Protein AF-A0A2X0RUA0-F1 (afdb_monomer_lite)

Foldseek 3Di:
DDPWFDQQWWAAPVCRPNADIDGCPVLVVVQVVCVVVVNHDPVSFDAGPPPRGGIDGCGPDPSNDDDVVVVVVVVVVCVVDVVHDDDDDDDPDDPVCVVVVVVVD

Sequence (105 aa):
MKLKAIGFEGVCSNHPAEHSVHYLASKLHEIYEKDQAGTLTEADIPKCDECGAPLALNMAGEDFQINQKQVQAFQDFIQKYEDKKLVVLELGIGPRNQMIKAPSM

Secondary structure (DSSP, 8-state):
---S--TTEEEESS-TTTSPPEE-HHHHHHHHHHHHTT---GGGS-B-TTT-PBEEE--SSTT----HHHHHHHHHHHHHHTTS-------S--TT-HHHHSTT-

Structure (mmCIF, N/CA/C/O backbone):
data_AF-A0A2X0RUA0-F1
#
_entry.id   AF-A0A2X0RUA0-F1
#
loop_
_atom_site.group_PDB
_atom_site.id
_atom_site.type_symbol
_atom_site.label_atom_id
_atom_site.label_alt_id
_atom_site.label_comp_id
_atom_site.label_asym_id
_atom_site.label_entity_id
_atom_site.label_seq_id
_atom_site.pdbx_PDB_ins_code
_atom_site.Cartn_x
_atom_site.Cartn_y
_atom_site.Cartn_z
_atom_site.occupancy
_atom_site.B_iso_or_equiv
_atom_site.auth_seq_id
_atom_site.auth_comp_id
_atom_site.auth_asym_id
_atom_site.auth_atom_id
_atom_site.pdbx_PDB_mode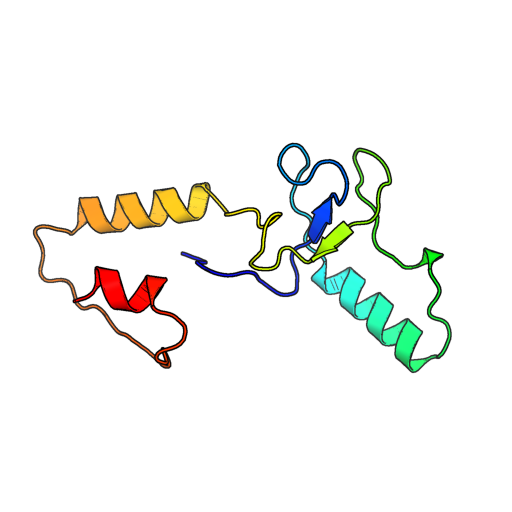l_num
ATOM 1 N N . MET A 1 1 ? -7.677 -3.051 10.411 1.00 53.25 1 MET A N 1
ATOM 2 C CA . MET A 1 1 ? -7.534 -1.788 9.658 1.00 53.25 1 MET A CA 1
ATOM 3 C C . MET A 1 1 ? -6.065 -1.554 9.356 1.00 53.25 1 MET A C 1
ATOM 5 O O . MET A 1 1 ? -5.267 -1.585 10.287 1.00 53.25 1 MET A O 1
ATOM 9 N N . LYS A 1 2 ? -5.690 -1.359 8.088 1.00 61.31 2 LYS A N 1
ATOM 10 C CA . LYS A 1 2 ? -4.330 -0.951 7.716 1.00 61.31 2 LYS A CA 1
ATOM 11 C C . LYS A 1 2 ? -4.250 0.577 7.734 1.00 61.31 2 LYS A C 1
ATOM 13 O O . LYS A 1 2 ? -4.826 1.232 6.877 1.00 61.31 2 LYS A O 1
ATOM 18 N N . LEU A 1 3 ? -3.571 1.130 8.737 1.00 56.19 3 LEU A N 1
ATOM 19 C CA . LEU A 1 3 ? -3.400 2.582 8.916 1.00 56.19 3 LEU A CA 1
ATOM 20 C C . LEU A 1 3 ? -2.128 3.133 8.257 1.00 56.19 3 LEU A C 1
ATOM 22 O O . LEU A 1 3 ? -1.887 4.336 8.282 1.00 56.19 3 LEU A O 1
ATOM 26 N N . LYS A 1 4 ? -1.300 2.246 7.698 1.00 57.00 4 LYS A N 1
ATOM 27 C CA . LYS A 1 4 ? -0.096 2.574 6.940 1.00 57.00 4 LYS A CA 1
ATOM 28 C C . LYS A 1 4 ? 0.068 1.617 5.766 1.00 57.00 4 LYS A C 1
ATOM 30 O O . LYS A 1 4 ? -0.403 0.480 5.811 1.00 57.00 4 LYS A O 1
ATOM 35 N N . ALA A 1 5 ? 0.762 2.133 4.765 1.00 59.72 5 ALA A N 1
ATOM 36 C CA . ALA A 1 5 ? 1.267 1.464 3.583 1.00 59.72 5 ALA A CA 1
ATOM 37 C C . ALA A 1 5 ? 1.762 0.031 3.784 1.00 59.72 5 ALA A C 1
ATOM 39 O O . ALA A 1 5 ? 2.448 -0.276 4.761 1.00 59.72 5 ALA A O 1
ATOM 40 N N . ILE A 1 6 ? 1.492 -0.811 2.788 1.00 63.06 6 ILE A N 1
ATOM 41 C CA . ILE A 1 6 ? 2.151 -2.104 2.617 1.00 63.06 6 ILE A CA 1
ATOM 42 C C . ILE A 1 6 ? 3.179 -1.933 1.510 1.00 63.06 6 ILE A C 1
ATOM 44 O O . ILE A 1 6 ? 2.842 -1.441 0.438 1.00 63.06 6 ILE A O 1
ATOM 48 N N . GLY A 1 7 ? 4.402 -2.419 1.718 1.00 67.81 7 GLY A N 1
ATOM 49 C CA . GLY A 1 7 ? 5.463 -2.391 0.702 1.00 67.81 7 GLY A CA 1
ATOM 50 C C . GLY A 1 7 ? 5.192 -3.221 -0.564 1.00 67.81 7 GLY A C 1
ATOM 51 O O . GLY A 1 7 ? 6.106 -3.418 -1.350 1.00 67.81 7 GLY A O 1
ATOM 52 N N . PHE A 1 8 ? 3.969 -3.723 -0.757 1.00 87.12 8 PHE A N 1
ATOM 53 C CA . PHE A 1 8 ? 3.553 -4.550 -1.892 1.00 87.12 8 PHE A CA 1
ATOM 54 C C . PHE A 1 8 ? 2.354 -3.972 -2.648 1.00 87.12 8 PHE A C 1
ATOM 56 O O . PHE A 1 8 ? 1.815 -4.646 -3.516 1.00 87.12 8 PHE A O 1
ATOM 63 N N . GLU A 1 9 ? 1.892 -2.772 -2.312 1.00 90.75 9 GLU A N 1
ATOM 64 C CA . GLU A 1 9 ? 0.838 -2.087 -3.062 1.00 90.75 9 GLU A CA 1
ATOM 65 C C . GLU A 1 9 ? 1.469 -0.949 -3.873 1.00 90.75 9 GLU A C 1
ATOM 67 O O . GLU A 1 9 ? 2.378 -0.277 -3.385 1.00 90.75 9 GLU A O 1
ATOM 72 N N . GLY A 1 10 ? 1.007 -0.747 -5.104 1.00 91.94 10 GLY A N 1
ATOM 73 C CA . GLY A 1 10 ? 1.438 0.326 -5.994 1.00 91.94 10 GLY A CA 1
ATOM 74 C C . GLY A 1 10 ? 0.267 1.156 -6.508 1.00 91.94 10 GLY A C 1
ATOM 75 O O . GLY A 1 10 ? -0.835 0.640 -6.679 1.00 91.94 10 GLY A O 1
ATOM 76 N N . VAL A 1 11 ? 0.510 2.438 -6.751 1.00 92.94 11 VAL A N 1
ATOM 77 C CA . VAL A 1 11 ? -0.457 3.434 -7.227 1.00 92.94 11 VAL A CA 1
ATOM 78 C C . VAL A 1 11 ? 0.089 4.136 -8.465 1.00 92.94 11 VAL A C 1
ATOM 80 O O . VAL A 1 11 ? 1.300 4.294 -8.617 1.00 92.94 11 VAL A O 1
ATOM 83 N N . CYS A 1 12 ? -0.801 4.541 -9.368 1.00 94.06 12 CYS A N 1
ATOM 84 C CA . CYS A 1 12 ? -0.434 5.288 -10.569 1.00 94.06 12 CYS A CA 1
ATOM 85 C C . CYS A 1 12 ? 0.229 6.621 -10.201 1.00 94.06 12 CYS A C 1
ATOM 87 O O . CYS A 1 12 ? -0.350 7.393 -9.444 1.00 94.06 12 CYS A O 1
ATOM 89 N N . SER A 1 13 ? 1.396 6.929 -10.775 1.00 91.94 13 SER A N 1
ATOM 90 C CA . SER A 1 13 ? 2.080 8.203 -10.505 1.00 91.94 13 SER A CA 1
ATOM 91 C C . SER A 1 13 ? 1.360 9.433 -11.069 1.00 91.94 13 SER A C 1
ATOM 93 O O . SER A 1 13 ? 1.560 10.526 -10.559 1.00 91.94 13 SER A O 1
ATOM 95 N N . ASN A 1 14 ? 0.529 9.277 -12.106 1.00 93.31 14 ASN A N 1
ATOM 96 C CA . ASN A 1 14 ? -0.194 10.403 -12.715 1.00 93.31 14 ASN A CA 1
ATOM 97 C C . ASN A 1 14 ? -1.608 10.583 -12.147 1.00 93.31 14 ASN A C 1
ATOM 99 O O . ASN A 1 14 ? -2.092 11.705 -12.048 1.00 93.31 14 ASN A O 1
ATOM 103 N N . HIS A 1 15 ? -2.275 9.476 -11.812 1.00 91.56 15 HIS A N 1
ATOM 104 C CA . HIS A 1 15 ? -3.684 9.452 -11.412 1.00 91.56 15 HIS A CA 1
ATOM 105 C C . HIS A 1 15 ? -3.896 8.555 -10.177 1.00 91.56 15 HIS A C 1
ATOM 107 O O . HIS A 1 15 ? -4.655 7.585 -10.245 1.00 91.56 15 HIS A O 1
ATOM 113 N N . PRO A 1 16 ? -3.215 8.822 -9.046 1.00 87.06 16 PRO A N 1
ATOM 114 C CA . PRO A 1 16 ? -3.215 7.921 -7.890 1.00 87.06 16 PRO A CA 1
ATOM 115 C C . PRO A 1 16 ? -4.594 7.762 -7.236 1.00 87.06 16 PRO A C 1
ATOM 117 O O . PRO A 1 16 ? -4.876 6.702 -6.690 1.00 87.06 16 PRO A O 1
ATOM 120 N N . ALA A 1 17 ? -5.454 8.785 -7.301 1.00 86.38 17 ALA A N 1
ATOM 121 C CA . ALA A 1 17 ? -6.796 8.765 -6.708 1.00 86.38 17 ALA A CA 1
ATOM 122 C C . ALA A 1 17 ? -7.888 8.209 -7.641 1.00 86.38 17 ALA A C 1
ATOM 124 O O . ALA A 1 17 ? -8.977 7.867 -7.179 1.00 86.38 17 ALA A O 1
ATOM 125 N N . GLU A 1 18 ? -7.622 8.157 -8.947 1.00 89.69 18 GLU A N 1
ATOM 126 C CA . GLU A 1 18 ? -8.606 7.758 -9.962 1.00 89.69 18 GLU A CA 1
ATOM 127 C C . GLU A 1 18 ? -8.391 6.311 -10.408 1.00 89.69 18 GLU A C 1
ATOM 129 O O . GLU A 1 18 ? -9.360 5.590 -10.640 1.00 89.69 18 GLU A O 1
ATOM 134 N N . HIS A 1 19 ? -7.131 5.881 -10.501 1.00 91.88 19 HIS A N 1
ATOM 135 C CA . HIS A 1 19 ? -6.774 4.541 -10.950 1.00 91.88 19 HIS A CA 1
ATOM 136 C C . HIS A 1 19 ? -6.682 3.556 -9.787 1.00 91.88 19 HIS A C 1
ATOM 138 O O . HIS A 1 19 ? -6.495 3.905 -8.619 1.00 91.88 19 HIS A O 1
ATOM 144 N N . SER A 1 20 ? -6.810 2.282 -10.129 1.00 89.19 20 SER A N 1
ATOM 145 C CA . SER A 1 20 ? -6.806 1.188 -9.169 1.00 89.19 20 SER A CA 1
ATOM 146 C C . SER A 1 20 ? -5.442 0.973 -8.488 1.00 89.19 20 SER A C 1
ATOM 148 O O . SER A 1 20 ? -4.375 1.254 -9.031 1.00 89.19 20 SER A O 1
ATOM 150 N N . VAL A 1 21 ? -5.477 0.460 -7.251 1.00 89.94 21 VAL A N 1
ATOM 151 C CA . VAL A 1 21 ? -4.271 0.039 -6.519 1.00 89.94 21 VAL A CA 1
ATOM 152 C C . VAL A 1 21 ? -3.840 -1.341 -7.017 1.00 89.94 21 VAL A C 1
ATOM 154 O O . VAL A 1 21 ? -4.639 -2.279 -7.033 1.00 89.94 21 VAL A O 1
ATOM 157 N N . HIS A 1 22 ? -2.560 -1.490 -7.349 1.00 91.00 22 HIS A N 1
ATOM 158 C CA . HIS A 1 22 ? -1.978 -2.720 -7.879 1.00 91.00 22 HIS A CA 1
ATOM 159 C C . HIS A 1 22 ? -1.233 -3.500 -6.791 1.00 91.00 22 HIS A C 1
ATOM 161 O O . HIS A 1 22 ? -0.494 -2.924 -5.994 1.00 91.00 22 HIS A O 1
ATOM 167 N N . TYR A 1 23 ? -1.376 -4.827 -6.767 1.00 91.44 23 TYR A N 1
ATOM 168 C CA . TYR A 1 23 ? -0.579 -5.686 -5.890 1.00 91.44 23 TYR A CA 1
ATOM 169 C C . TYR A 1 23 ? 0.706 -6.121 -6.599 1.00 91.44 23 TYR A C 1
ATOM 171 O O . TYR A 1 23 ? 0.667 -6.772 -7.639 1.00 91.44 23 TYR A O 1
ATOM 179 N N . LEU A 1 24 ? 1.851 -5.760 -6.028 1.00 92.50 24 LEU A N 1
ATOM 180 C CA . LEU A 1 24 ? 3.159 -5.829 -6.672 1.00 92.50 24 LEU A CA 1
ATOM 181 C C . LEU A 1 24 ? 4.074 -6.926 -6.120 1.00 92.50 24 LEU A C 1
ATOM 183 O O . LEU A 1 24 ? 5.211 -7.003 -6.561 1.00 92.50 24 LEU A O 1
ATOM 187 N N . ALA A 1 25 ? 3.641 -7.779 -5.185 1.00 91.56 25 ALA A N 1
ATOM 188 C CA . ALA A 1 25 ? 4.552 -8.723 -4.517 1.00 91.56 25 ALA A CA 1
ATOM 189 C C . ALA A 1 25 ? 5.354 -9.608 -5.489 1.00 91.56 25 ALA A C 1
ATOM 191 O O . ALA A 1 25 ? 6.580 -9.649 -5.406 1.00 91.56 25 ALA A O 1
ATOM 192 N N . SER A 1 26 ? 4.685 -10.258 -6.446 1.00 92.06 26 SER A N 1
ATOM 193 C CA . SER A 1 26 ? 5.359 -11.076 -7.465 1.00 92.06 26 SER A CA 1
ATOM 194 C C . SER A 1 26 ? 6.267 -10.234 -8.359 1.00 92.06 26 SER A C 1
ATOM 196 O O . SER A 1 26 ? 7.393 -10.626 -8.642 1.00 92.06 26 SER A O 1
ATOM 198 N N . LYS A 1 27 ? 5.818 -9.033 -8.740 1.00 93.06 27 LYS A N 1
ATOM 199 C CA . LYS A 1 27 ? 6.591 -8.144 -9.610 1.00 93.06 27 LYS A CA 1
ATOM 200 C C . LYS A 1 27 ? 7.846 -7.601 -8.928 1.00 93.06 27 LYS A C 1
ATOM 202 O O . LYS A 1 27 ? 8.895 -7.505 -9.550 1.00 93.06 27 LYS A O 1
ATOM 207 N N . LEU A 1 28 ? 7.754 -7.287 -7.640 1.00 93.31 28 LEU A N 1
ATOM 208 C CA . LEU A 1 28 ? 8.884 -6.874 -6.812 1.00 93.31 28 LEU A CA 1
ATOM 209 C C . LEU A 1 28 ? 9.887 -8.015 -6.630 1.00 93.31 28 LEU A C 1
ATOM 211 O O . LEU A 1 28 ? 11.086 -7.758 -6.580 1.00 93.31 28 LEU A O 1
ATOM 215 N N . HIS A 1 29 ? 9.417 -9.263 -6.581 1.00 94.25 29 HIS A N 1
ATOM 216 C CA . HIS A 1 29 ? 10.304 -10.420 -6.582 1.00 94.25 29 HIS A CA 1
ATOM 217 C C . HIS A 1 29 ? 11.061 -10.562 -7.911 1.00 94.25 29 HIS A C 1
ATOM 219 O O . HIS A 1 29 ? 12.279 -10.692 -7.885 1.00 94.25 29 HIS A O 1
ATOM 225 N N . GLU A 1 30 ? 10.385 -10.426 -9.058 1.00 96.06 30 GLU A N 1
ATOM 226 C CA . GLU A 1 30 ? 11.052 -10.414 -10.374 1.00 96.06 30 GLU A CA 1
ATOM 227 C C . GLU A 1 30 ? 12.096 -9.288 -10.481 1.00 96.06 30 GLU A C 1
ATOM 229 O O . GLU A 1 30 ? 13.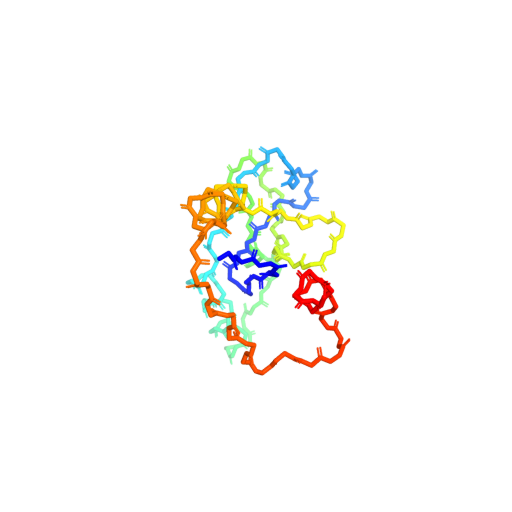193 -9.492 -10.998 1.00 96.06 30 GLU A O 1
ATOM 234 N N . ILE A 1 31 ? 11.765 -8.090 -9.984 1.00 95.56 31 ILE A N 1
ATOM 235 C CA . ILE A 1 31 ? 12.690 -6.946 -9.944 1.00 95.56 31 ILE A CA 1
ATOM 236 C C . ILE A 1 31 ? 13.918 -7.284 -9.096 1.00 95.56 31 ILE A C 1
ATOM 238 O O . ILE A 1 31 ? 15.040 -7.017 -9.521 1.00 95.56 31 ILE A O 1
ATOM 242 N N . TYR A 1 32 ? 13.719 -7.905 -7.930 1.00 95.50 32 TYR A N 1
ATOM 243 C CA . TYR A 1 32 ? 14.813 -8.364 -7.080 1.00 95.50 32 TYR A CA 1
ATOM 244 C C . TYR A 1 32 ? 15.707 -9.385 -7.798 1.00 95.50 32 TYR A C 1
ATOM 246 O O . TYR A 1 32 ? 16.923 -9.232 -7.791 1.00 95.50 32 TYR A O 1
ATOM 254 N N . GLU A 1 33 ? 15.141 -10.389 -8.468 1.00 98.00 33 GLU A N 1
ATOM 255 C CA . GLU A 1 33 ? 15.930 -11.378 -9.215 1.00 98.00 33 GLU A CA 1
ATOM 256 C C . GLU A 1 33 ? 16.768 -10.731 -10.329 1.00 98.00 33 GLU A C 1
ATOM 258 O O . GLU A 1 33 ? 17.944 -11.062 -10.502 1.00 98.00 33 GLU A O 1
ATOM 263 N N . LYS A 1 34 ? 16.196 -9.760 -11.053 1.00 97.81 34 LYS A N 1
ATOM 264 C CA . LYS A 1 34 ? 16.912 -9.010 -12.098 1.00 97.81 34 LYS A CA 1
ATOM 265 C C . LYS A 1 34 ? 18.022 -8.128 -11.544 1.00 97.81 34 LYS A C 1
ATOM 267 O O . LYS A 1 34 ? 19.076 -8.038 -12.177 1.00 97.81 34 LYS A O 1
ATOM 272 N N . ASP A 1 35 ? 17.799 -7.508 -10.388 1.00 97.12 35 ASP A N 1
ATOM 273 C CA . ASP A 1 35 ? 18.810 -6.742 -9.657 1.00 97.12 35 ASP A CA 1
ATOM 274 C C . ASP A 1 35 ? 19.984 -7.637 -9.243 1.00 97.12 35 ASP A C 1
ATOM 276 O O . ASP A 1 35 ? 21.131 -7.338 -9.569 1.00 97.12 35 ASP A O 1
ATOM 280 N N . GLN A 1 36 ? 19.701 -8.803 -8.647 1.00 98.00 36 GLN A N 1
ATOM 281 C CA . GLN A 1 36 ? 20.737 -9.778 -8.280 1.00 98.00 36 GLN A CA 1
ATOM 282 C C . GLN A 1 36 ? 21.532 -10.285 -9.491 1.00 98.00 36 GLN A C 1
ATOM 284 O O . GLN A 1 36 ? 22.725 -10.562 -9.376 1.00 98.00 36 GLN A O 1
ATOM 289 N N . ALA A 1 37 ? 20.895 -10.383 -10.659 1.00 97.81 37 ALA A N 1
ATOM 290 C CA . ALA A 1 37 ? 21.552 -10.752 -11.908 1.00 97.81 37 ALA A CA 1
ATOM 291 C C . ALA A 1 37 ? 22.290 -9.584 -12.600 1.00 97.81 37 ALA A C 1
ATOM 293 O O . ALA A 1 37 ? 22.968 -9.814 -13.602 1.00 97.81 37 ALA A O 1
ATOM 294 N N . GLY A 1 38 ? 22.154 -8.340 -12.122 1.00 97.62 38 GLY A N 1
ATOM 295 C CA . GLY A 1 38 ? 22.713 -7.146 -12.769 1.00 97.62 38 GLY A CA 1
ATOM 296 C C . GLY A 1 38 ? 22.058 -6.800 -14.113 1.00 97.62 38 GLY A C 1
ATOM 297 O O . GLY A 1 38 ? 22.679 -6.164 -14.961 1.00 97.62 38 GLY A O 1
ATOM 298 N N . THR A 1 39 ? 20.818 -7.250 -14.328 1.00 97.75 39 THR A N 1
ATOM 299 C CA . THR A 1 39 ? 20.063 -7.091 -15.589 1.00 97.75 39 THR A CA 1
ATOM 300 C C . THR A 1 39 ? 18.881 -6.131 -15.473 1.00 97.75 39 THR A C 1
ATOM 302 O O . THR A 1 39 ? 18.123 -5.978 -16.428 1.00 97.75 39 THR A O 1
ATOM 305 N N . LEU A 1 40 ? 18.705 -5.501 -14.309 1.00 97.25 40 LEU A N 1
ATOM 306 C CA . LEU A 1 40 ? 17.614 -4.570 -14.058 1.00 97.25 40 LEU A CA 1
ATOM 307 C C . LEU A 1 40 ? 17.758 -3.303 -14.912 1.00 97.25 40 LEU A C 1
ATOM 309 O O . LEU A 1 40 ? 18.821 -2.682 -14.960 1.00 97.25 40 LEU A O 1
ATOM 313 N N . THR A 1 41 ? 16.668 -2.898 -15.559 1.00 96.62 41 THR A N 1
ATOM 314 C CA . THR A 1 41 ? 16.600 -1.699 -16.403 1.00 96.62 41 THR A CA 1
ATOM 315 C C . THR A 1 41 ? 15.357 -0.866 -16.092 1.00 96.62 41 THR A C 1
ATOM 317 O O . THR A 1 41 ? 14.421 -1.335 -15.449 1.00 96.62 41 THR A O 1
ATOM 320 N N . GLU A 1 42 ? 15.286 0.364 -16.607 1.00 93.94 42 GLU A N 1
ATOM 321 C CA . GLU A 1 42 ? 14.086 1.208 -16.465 1.00 93.94 42 GLU A CA 1
ATOM 322 C C . GLU A 1 42 ? 12.829 0.590 -17.102 1.00 93.94 42 GLU A C 1
ATOM 324 O O . GLU A 1 42 ? 11.708 0.894 -16.695 1.00 93.94 42 GLU A O 1
ATOM 329 N N . ALA A 1 43 ? 12.988 -0.321 -18.069 1.00 94.12 43 ALA A N 1
ATOM 330 C CA . ALA A 1 43 ? 11.867 -1.044 -18.665 1.00 94.12 43 ALA A CA 1
ATOM 331 C C . ALA A 1 43 ? 11.169 -1.996 -17.674 1.00 94.12 43 ALA A C 1
ATOM 333 O O . ALA A 1 43 ? 10.030 -2.394 -17.919 1.00 94.12 43 ALA A O 1
ATOM 334 N N . ASP A 1 44 ? 11.827 -2.338 -16.562 1.00 95.38 44 ASP A N 1
ATOM 335 C CA . ASP A 1 44 ? 11.302 -3.221 -15.519 1.00 95.38 44 ASP A CA 1
ATOM 336 C C . ASP A 1 44 ? 10.443 -2.496 -14.480 1.00 95.38 44 ASP A C 1
ATOM 338 O O . ASP A 1 44 ? 9.804 -3.151 -13.650 1.00 95.38 44 ASP A O 1
ATOM 342 N N . ILE A 1 45 ? 10.387 -1.159 -14.538 1.00 94.69 45 ILE A N 1
ATOM 343 C CA . ILE A 1 45 ? 9.510 -0.364 -13.680 1.00 94.69 45 ILE A CA 1
ATOM 344 C C . ILE A 1 45 ? 8.052 -0.765 -13.967 1.00 94.69 45 ILE A C 1
ATOM 346 O O . ILE A 1 45 ? 7.610 -0.676 -15.119 1.00 94.69 45 ILE A O 1
ATOM 350 N N . PRO A 1 46 ? 7.281 -1.200 -12.950 1.00 95.19 46 PRO A N 1
ATOM 351 C CA . PRO A 1 46 ? 5.883 -1.569 -13.129 1.00 95.19 46 PRO A CA 1
ATOM 352 C C . PRO A 1 46 ? 5.070 -0.391 -13.666 1.00 95.19 46 PRO A C 1
ATOM 354 O O . PRO A 1 46 ? 5.275 0.752 -13.256 1.00 95.19 46 PRO A O 1
ATOM 357 N N . LYS A 1 47 ? 4.135 -0.676 -14.572 1.00 95.88 47 LYS A N 1
ATOM 358 C CA . LYS A 1 47 ? 3.293 0.331 -15.223 1.00 95.88 47 LYS A CA 1
ATOM 359 C C . LYS A 1 47 ? 1.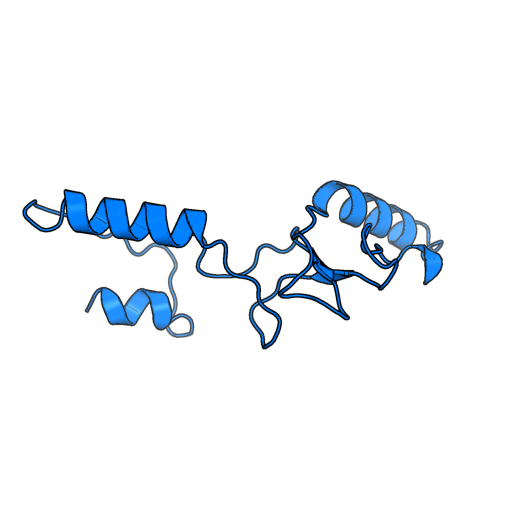832 0.127 -14.855 1.00 95.88 47 LYS A C 1
ATOM 361 O O . LYS A 1 47 ? 1.407 -0.992 -14.594 1.00 95.88 47 LYS A O 1
ATOM 366 N N . CYS A 1 48 ? 1.088 1.222 -14.838 1.00 95.00 48 CYS A N 1
ATOM 367 C CA . CYS A 1 48 ? -0.350 1.233 -14.650 1.00 95.00 48 CYS A CA 1
ATOM 368 C C . CYS A 1 48 ? -1.037 0.660 -15.894 1.00 95.00 48 CYS A C 1
ATOM 370 O O . CYS A 1 48 ? -0.774 1.115 -17.009 1.00 95.00 48 CYS A O 1
ATOM 372 N N . ASP A 1 49 ? -1.950 -0.286 -15.694 1.00 93.94 49 ASP A N 1
ATOM 373 C CA . ASP A 1 49 ? -2.691 -0.938 -16.781 1.00 93.94 49 ASP A CA 1
ATOM 374 C C . ASP A 1 49 ? -3.690 0.009 -17.477 1.00 93.94 49 ASP A C 1
ATOM 376 O O . ASP A 1 49 ? -4.144 -0.270 -18.584 1.00 93.94 49 ASP A O 1
ATOM 380 N N . GLU A 1 50 ? -4.016 1.143 -16.845 1.00 95.88 50 GLU A N 1
ATOM 381 C CA . GLU A 1 50 ? -5.024 2.098 -17.325 1.00 95.88 50 GLU A CA 1
ATOM 382 C C . GLU A 1 50 ? -4.421 3.194 -18.224 1.00 95.88 50 GLU A C 1
ATOM 384 O O . GLU A 1 50 ? -5.026 3.572 -19.225 1.00 95.88 50 GLU A O 1
ATOM 389 N N . CYS A 1 51 ? -3.214 3.693 -17.917 1.00 95.12 51 CYS A N 1
ATOM 390 C CA . CYS A 1 51 ? -2.575 4.774 -18.691 1.00 95.12 51 CYS A CA 1
ATOM 391 C C . CYS A 1 51 ? -1.106 4.543 -19.069 1.00 95.12 51 CYS A C 1
ATOM 393 O O . CYS A 1 51 ? -0.502 5.392 -19.724 1.00 95.12 51 CYS A O 1
ATOM 395 N N . GLY A 1 52 ? -0.499 3.432 -18.646 1.00 94.75 52 GLY A N 1
ATOM 396 C CA . GLY A 1 52 ? 0.899 3.108 -18.937 1.00 94.75 52 GLY A CA 1
ATOM 397 C C . GLY A 1 52 ? 1.938 3.927 -18.163 1.00 94.75 52 GLY A C 1
ATOM 398 O O . GLY A 1 52 ? 3.136 3.694 -18.344 1.00 94.75 52 GLY A O 1
ATOM 399 N N . ALA A 1 53 ? 1.516 4.859 -17.301 1.00 95.38 53 ALA A N 1
ATOM 400 C CA . ALA A 1 53 ? 2.418 5.586 -16.411 1.00 95.38 53 ALA A CA 1
ATOM 401 C C . ALA A 1 53 ? 3.094 4.629 -15.408 1.00 95.38 53 ALA A C 1
ATOM 403 O O . ALA A 1 53 ? 2.518 3.588 -15.085 1.00 95.38 53 ALA A O 1
ATOM 404 N N . PRO A 1 54 ? 4.287 4.957 -14.886 1.00 95.62 54 PRO A N 1
ATOM 405 C CA . PRO A 1 54 ? 4.907 4.189 -13.812 1.00 95.62 54 PRO A CA 1
ATOM 406 C C . PRO A 1 54 ? 4.000 4.056 -12.582 1.00 95.62 54 PRO A C 1
ATOM 408 O O . PRO A 1 54 ? 3.186 4.935 -12.284 1.00 95.62 54 PRO A O 1
ATOM 411 N N . LEU A 1 55 ? 4.158 2.951 -11.860 1.00 94.19 55 LEU A N 1
ATOM 412 C CA . LEU A 1 55 ? 3.576 2.769 -10.536 1.00 94.19 55 LEU A CA 1
ATOM 413 C C . LEU A 1 55 ? 4.583 3.195 -9.466 1.00 94.19 55 LEU A C 1
ATOM 415 O O . LEU A 1 55 ? 5.738 2.770 -9.476 1.00 94.19 55 LEU A O 1
ATOM 419 N N . ALA A 1 56 ? 4.119 3.987 -8.505 1.00 91.31 56 ALA A N 1
ATOM 420 C CA . ALA A 1 56 ? 4.824 4.282 -7.265 1.00 91.31 56 ALA A CA 1
ATOM 421 C C . ALA A 1 56 ? 4.326 3.353 -6.152 1.00 91.31 56 ALA A C 1
ATOM 423 O O . ALA A 1 56 ? 3.183 2.907 -6.181 1.00 91.31 56 ALA A O 1
ATOM 424 N N . LEU A 1 57 ? 5.153 3.059 -5.147 1.00 89.94 57 LEU A N 1
ATOM 425 C CA . LEU A 1 57 ? 4.684 2.309 -3.979 1.00 89.94 57 LEU A CA 1
ATOM 426 C C . LEU A 1 57 ? 3.621 3.119 -3.226 1.00 89.94 57 LEU A C 1
ATOM 428 O O . LEU A 1 57 ? 3.803 4.315 -3.000 1.00 89.94 57 LEU A O 1
ATOM 432 N N . ASN A 1 58 ? 2.553 2.456 -2.780 1.00 89.19 58 ASN A N 1
ATOM 433 C CA . ASN A 1 58 ? 1.482 3.046 -1.977 1.00 89.19 58 ASN A CA 1
ATOM 434 C C . ASN A 1 58 ? 1.968 3.301 -0.540 1.00 89.19 58 ASN A C 1
ATOM 436 O O . ASN A 1 58 ? 1.555 2.625 0.403 1.00 89.19 58 ASN A O 1
ATOM 440 N N . MET A 1 59 ? 2.915 4.229 -0.389 1.00 83.12 59 MET A N 1
ATOM 441 C CA . MET A 1 59 ? 3.538 4.613 0.873 1.00 83.12 59 MET A CA 1
ATOM 442 C C . MET A 1 59 ? 2.834 5.802 1.521 1.00 83.12 59 MET A C 1
ATOM 444 O O . MET A 1 59 ? 2.226 6.615 0.839 1.00 83.12 59 MET A O 1
ATOM 448 N N . ALA A 1 60 ? 2.917 5.911 2.851 1.00 78.06 60 ALA A N 1
ATOM 449 C CA . ALA A 1 60 ? 2.359 7.056 3.565 1.00 78.06 60 ALA A CA 1
ATOM 450 C C . ALA A 1 60 ? 3.054 8.351 3.096 1.00 78.06 60 ALA A C 1
ATOM 452 O O . ALA A 1 60 ? 4.260 8.501 3.290 1.00 78.06 60 ALA A O 1
ATOM 453 N N . GLY A 1 61 ? 2.289 9.255 2.488 1.00 77.69 61 GLY A N 1
ATOM 454 C CA . GLY A 1 61 ? 2.743 10.461 1.795 1.00 77.69 61 GLY A CA 1
ATOM 455 C C . GLY A 1 61 ? 1.557 11.149 1.110 1.00 77.69 61 GLY A C 1
ATOM 456 O O . GLY A 1 61 ? 0.414 10.793 1.393 1.00 77.69 61 GLY A O 1
ATOM 457 N N . GLU A 1 62 ? 1.818 12.116 0.228 1.00 77.38 62 GLU A N 1
ATOM 458 C CA . GLU A 1 62 ? 0.766 12.888 -0.463 1.00 77.38 62 GLU A CA 1
ATOM 459 C C . GLU A 1 62 ? -0.157 11.998 -1.309 1.00 77.38 62 GLU A C 1
ATOM 461 O O . GLU A 1 62 ? -1.376 12.137 -1.239 1.00 77.38 62 GLU A O 1
ATOM 466 N N . ASP A 1 63 ? 0.409 11.010 -2.005 1.00 79.50 63 ASP A N 1
ATOM 467 C CA . ASP A 1 63 ? -0.334 10.122 -2.910 1.00 79.50 63 ASP A CA 1
ATOM 468 C C . ASP A 1 63 ? -0.878 8.853 -2.235 1.00 79.50 63 ASP A C 1
ATOM 470 O O . ASP A 1 63 ? -1.347 7.934 -2.913 1.00 79.50 63 ASP A O 1
ATOM 474 N N . PHE A 1 64 ? -0.807 8.766 -0.901 1.00 82.94 64 PHE A N 1
ATOM 475 C CA . PHE A 1 64 ? -1.216 7.569 -0.171 1.00 82.94 64 PHE A CA 1
ATOM 476 C C . PHE A 1 64 ? -2.707 7.273 -0.356 1.00 82.94 64 PHE A C 1
ATOM 478 O O . PHE A 1 64 ? -3.573 8.030 0.086 1.00 82.94 64 PHE A O 1
ATOM 485 N N . GLN A 1 65 ? -3.008 6.107 -0.924 1.00 84.69 65 GLN A N 1
ATOM 486 C CA . GLN A 1 65 ? -4.375 5.643 -1.116 1.00 84.69 65 GLN A CA 1
ATOM 487 C C . GLN A 1 65 ? -4.795 4.738 0.038 1.00 84.69 65 GLN A C 1
ATOM 489 O O . GLN A 1 65 ? -4.322 3.606 0.193 1.00 84.69 65 GLN A O 1
ATOM 494 N N . ILE A 1 66 ? -5.719 5.241 0.856 1.00 82.94 66 ILE A N 1
ATOM 495 C CA . ILE A 1 66 ? -6.282 4.485 1.971 1.00 82.94 66 ILE A CA 1
ATOM 496 C C . ILE A 1 66 ? -7.374 3.526 1.490 1.00 82.94 66 ILE A C 1
ATOM 498 O O . ILE A 1 66 ? -8.257 3.868 0.703 1.00 82.94 66 ILE A O 1
ATOM 502 N N . ASN A 1 67 ? -7.367 2.305 2.022 1.00 84.44 67 ASN A N 1
ATOM 503 C CA . ASN A 1 67 ? -8.414 1.336 1.732 1.00 84.44 67 ASN A CA 1
ATOM 504 C C . ASN A 1 67 ? -9.696 1.671 2.515 1.00 84.44 67 ASN A C 1
ATOM 506 O O . ASN A 1 67 ? -9.879 1.225 3.651 1.00 84.44 67 ASN A O 1
ATOM 510 N N . GLN A 1 68 ? -10.601 2.421 1.883 1.00 85.00 68 GLN A N 1
ATOM 511 C CA . GLN A 1 68 ? -11.861 2.868 2.490 1.00 85.00 68 GLN A CA 1
ATOM 512 C C . GLN A 1 68 ? -12.738 1.713 2.998 1.00 85.00 68 GLN A C 1
ATOM 514 O O . GLN A 1 68 ? -13.368 1.838 4.045 1.00 85.00 68 GLN A O 1
ATOM 519 N N . LYS A 1 69 ? -12.722 0.542 2.342 1.00 87.38 69 LYS A N 1
ATOM 520 C CA . LYS A 1 69 ? -13.470 -0.637 2.821 1.00 87.38 69 LYS A CA 1
ATOM 521 C C . LYS A 1 69 ? -12.975 -1.107 4.190 1.00 87.38 69 LYS A C 1
ATOM 523 O O . LYS A 1 69 ? -13.773 -1.504 5.032 1.00 87.38 69 LYS A O 1
ATOM 528 N N . GLN A 1 70 ? -11.663 -1.064 4.428 1.00 86.31 70 GLN A N 1
ATOM 529 C CA . GLN A 1 70 ? -11.096 -1.436 5.727 1.00 86.31 70 GLN A CA 1
ATOM 530 C C . GLN A 1 70 ? -11.315 -0.374 6.803 1.00 86.31 70 GLN A C 1
ATOM 532 O O . GLN A 1 70 ? -11.412 -0.737 7.975 1.00 86.31 70 GLN A O 1
ATOM 537 N N . VAL A 1 71 ? -11.360 0.905 6.418 1.00 87.56 71 VAL A N 1
ATOM 538 C CA . VAL A 1 71 ? -11.730 2.000 7.325 1.00 87.56 71 VAL A CA 1
ATOM 539 C C . VAL A 1 71 ? -13.173 1.811 7.780 1.00 87.56 71 VAL A C 1
ATOM 541 O O . VAL A 1 71 ? -13.421 1.768 8.982 1.00 87.56 71 VAL A O 1
ATOM 544 N N . GLN A 1 72 ? -14.095 1.586 6.840 1.00 89.94 72 GLN A N 1
ATOM 545 C CA . GLN A 1 72 ? -15.503 1.358 7.153 1.00 89.94 72 GLN A CA 1
ATOM 546 C C . GLN A 1 72 ? -15.692 0.125 8.039 1.00 89.94 72 GLN A C 1
ATOM 548 O O . GLN A 1 72 ? -16.280 0.226 9.105 1.00 89.94 72 GLN A O 1
ATOM 553 N N . ALA A 1 73 ? -15.090 -1.014 7.679 1.00 90.81 73 ALA A N 1
ATOM 554 C CA . ALA A 1 73 ? -15.189 -2.232 8.484 1.00 90.81 73 ALA A CA 1
ATOM 555 C C . ALA A 1 73 ? -14.671 -2.050 9.925 1.00 90.81 73 ALA A C 1
ATOM 557 O O . ALA A 1 73 ? -15.152 -2.70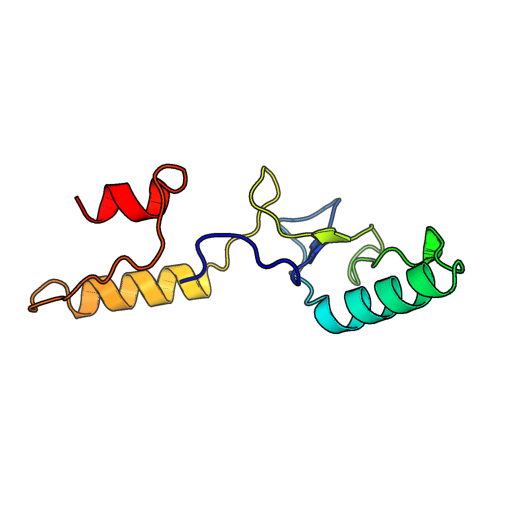2 10.851 1.00 90.81 73 ALA A O 1
ATOM 558 N N . PHE A 1 74 ? -13.679 -1.177 10.130 1.00 89.12 74 PHE A N 1
ATOM 559 C CA . PHE A 1 74 ? -13.210 -0.829 11.468 1.00 89.12 74 PHE A CA 1
ATOM 560 C C . PHE A 1 74 ? -14.191 0.075 12.211 1.00 89.12 74 PHE A C 1
ATOM 562 O O . PHE A 1 74 ? -14.477 -0.191 13.375 1.00 89.12 74 PHE A O 1
ATOM 569 N N . GLN A 1 75 ? -14.729 1.104 11.554 1.00 89.88 75 GLN A N 1
ATOM 570 C CA . GLN A 1 75 ? -15.760 1.960 12.144 1.00 89.88 75 GLN A CA 1
ATOM 571 C C . GLN A 1 75 ? -16.993 1.146 12.550 1.00 89.88 75 GLN A C 1
ATOM 573 O O . GLN A 1 75 ? -17.457 1.278 13.680 1.00 89.88 75 GLN A O 1
ATOM 578 N N . ASP A 1 76 ? -17.448 0.240 11.684 1.00 94.56 76 ASP A N 1
ATOM 579 C CA . ASP A 1 76 ? -18.573 -0.658 11.951 1.00 94.56 76 ASP A CA 1
ATOM 580 C C . ASP A 1 76 ? -18.301 -1.550 13.172 1.00 94.56 76 ASP A C 1
ATOM 582 O O . ASP A 1 76 ? -19.186 -1.782 13.995 1.00 94.56 76 ASP A O 1
ATOM 586 N N . PHE A 1 77 ? -17.064 -2.042 13.322 1.00 93.62 77 PHE A N 1
ATOM 587 C CA . PHE A 1 77 ? -16.660 -2.819 14.494 1.00 93.62 77 PHE A CA 1
ATOM 588 C C . PHE A 1 77 ? -16.729 -1.989 15.779 1.00 93.62 77 PHE A C 1
ATOM 590 O O . PHE A 1 77 ? -17.270 -2.466 16.774 1.00 93.62 77 PHE A O 1
ATOM 597 N N . ILE A 1 78 ? -16.210 -0.758 15.767 1.00 91.56 78 ILE A N 1
ATOM 598 C CA . ILE A 1 78 ? -16.247 0.122 16.942 1.00 91.56 78 ILE A CA 1
ATOM 599 C C . ILE A 1 78 ? -17.695 0.434 17.326 1.00 91.56 78 ILE A C 1
ATOM 601 O O . ILE A 1 78 ? -18.082 0.162 18.459 1.00 91.56 78 ILE A O 1
ATOM 605 N N . GLN A 1 79 ? -18.514 0.889 16.374 1.00 93.12 79 GLN A N 1
ATOM 606 C CA . GLN A 1 79 ? -19.923 1.222 16.616 1.00 93.12 79 GLN A CA 1
ATOM 607 C C . GLN A 1 79 ? -20.723 0.029 17.149 1.00 93.12 79 GLN A C 1
ATOM 609 O O . GLN A 1 79 ? -21.582 0.175 18.010 1.00 93.12 79 GLN A O 1
ATOM 614 N N . LYS A 1 80 ? -20.434 -1.184 16.667 1.00 95.31 80 LYS A N 1
ATOM 615 C CA . LYS A 1 80 ? -21.141 -2.392 17.103 1.00 95.31 80 LYS A CA 1
ATOM 616 C C . LYS A 1 80 ? -20.871 -2.773 18.563 1.00 95.31 80 LYS A C 1
ATOM 618 O O . LYS A 1 80 ? -21.696 -3.465 19.160 1.00 95.31 80 LYS A O 1
ATOM 623 N N . TYR A 1 81 ? -19.714 -2.406 19.110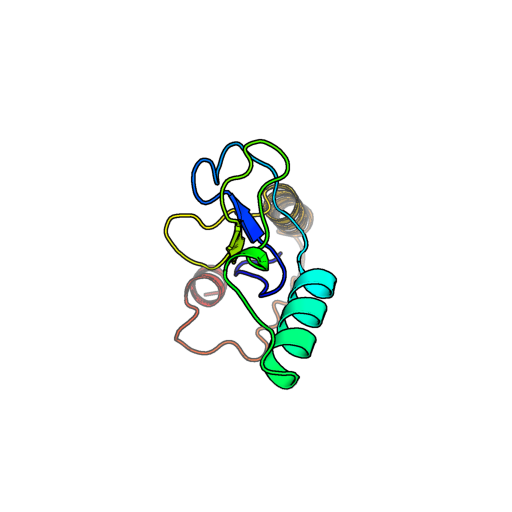 1.00 94.56 81 TYR A N 1
ATOM 624 C CA . TYR A 1 81 ? -19.254 -2.891 20.414 1.00 94.56 81 TYR A CA 1
ATOM 625 C C . TYR A 1 81 ? -18.919 -1.777 21.414 1.00 94.56 81 TYR A C 1
ATOM 627 O O . TYR A 1 81 ? -18.434 -2.083 22.503 1.00 94.56 81 TYR A O 1
ATOM 635 N N . GLU A 1 82 ? -19.186 -0.512 21.084 1.00 89.88 82 GLU A N 1
ATOM 636 C CA . GLU A 1 82 ? -18.889 0.648 21.936 1.00 89.88 82 GLU A CA 1
ATOM 637 C C . GLU A 1 82 ? -19.579 0.603 23.310 1.00 89.88 82 GLU A C 1
ATOM 639 O O . GLU A 1 82 ? -19.056 1.140 24.282 1.00 89.88 82 GLU A O 1
ATOM 644 N N . ASP A 1 83 ? -20.712 -0.097 23.427 1.00 92.75 83 ASP A N 1
ATOM 645 C CA . ASP A 1 83 ? -21.459 -0.281 24.677 1.00 92.75 83 ASP A CA 1
ATOM 646 C C . ASP A 1 83 ? -21.006 -1.516 25.488 1.00 92.75 83 ASP A C 1
ATOM 648 O O . ASP A 1 83 ? -21.594 -1.851 26.523 1.00 92.75 83 ASP A O 1
ATOM 652 N N . LYS A 1 84 ? -19.974 -2.234 25.023 1.00 93.94 84 LYS A N 1
ATOM 653 C CA . LYS A 1 84 ? -19.444 -3.453 25.652 1.00 93.94 84 LYS A CA 1
ATOM 654 C C . LYS A 1 84 ? -18.088 -3.208 26.309 1.00 93.94 84 LYS A C 1
ATOM 656 O O . LYS A 1 84 ? -17.411 -2.209 26.093 1.00 93.94 84 LYS A O 1
ATOM 661 N N . LYS A 1 85 ? -17.644 -4.186 27.105 1.00 92.50 85 LYS A N 1
ATOM 662 C CA . LYS A 1 85 ? -16.267 -4.217 27.616 1.00 92.50 85 LYS A CA 1
ATOM 663 C C . LYS A 1 85 ? -15.311 -4.544 26.467 1.00 92.50 85 LYS A C 1
ATOM 665 O O . LYS A 1 85 ? -15.215 -5.701 26.061 1.00 92.50 85 LYS A O 1
ATOM 670 N N . LEU A 1 86 ? -14.615 -3.530 25.965 1.00 90.56 86 LEU A N 1
ATOM 671 C CA . LEU A 1 86 ? -13.590 -3.658 24.933 1.00 90.56 86 LEU A CA 1
ATOM 672 C C . LEU A 1 86 ? -12.195 -3.738 25.556 1.00 90.56 86 LEU A C 1
ATOM 674 O O . LEU A 1 86 ? -11.864 -2.993 26.475 1.00 90.56 86 LEU A O 1
ATOM 678 N N . VAL A 1 87 ? -11.367 -4.640 25.031 1.00 90.38 87 VAL A N 1
ATOM 679 C CA . VAL A 1 87 ? -9.937 -4.706 25.349 1.00 90.38 87 VAL A CA 1
ATOM 680 C C . VAL A 1 87 ? -9.169 -4.196 24.136 1.00 90.38 87 VAL A C 1
ATOM 682 O O . VAL A 1 87 ? -9.253 -4.786 23.059 1.00 90.38 87 VAL A O 1
ATOM 685 N N . VAL A 1 88 ? -8.413 -3.113 24.315 1.00 86.38 88 VAL A N 1
ATOM 686 C CA . VAL A 1 88 ? -7.527 -2.552 23.288 1.00 86.38 88 VAL A CA 1
ATOM 687 C C . VAL A 1 88 ? -6.099 -2.997 23.591 1.00 86.38 88 VAL A C 1
ATOM 689 O O . VAL A 1 88 ? -5.548 -2.664 24.636 1.00 86.38 88 VAL A O 1
ATOM 692 N N . LEU A 1 89 ? -5.508 -3.783 22.691 1.00 88.25 89 LEU A N 1
ATOM 693 C CA . LEU A 1 89 ? -4.138 -4.275 22.826 1.00 88.25 89 LEU A CA 1
ATOM 694 C C . LEU A 1 89 ? -3.200 -3.464 21.930 1.00 88.25 89 LEU A C 1
ATOM 696 O O . LEU A 1 89 ? -3.219 -3.607 20.708 1.00 88.25 89 LEU A O 1
ATOM 700 N N . GLU A 1 90 ? -2.348 -2.642 22.542 1.00 85.38 90 GLU A N 1
ATOM 701 C CA . GLU A 1 90 ? -1.261 -1.954 21.844 1.00 85.38 90 GLU A CA 1
ATOM 702 C C . GLU A 1 90 ? 0.001 -2.821 21.855 1.00 85.38 90 GLU A C 1
ATOM 704 O O . GLU A 1 90 ? 0.656 -2.983 22.884 1.00 85.38 90 GLU A O 1
ATOM 709 N N . LEU A 1 91 ? 0.365 -3.380 20.700 1.00 86.38 91 LEU A N 1
ATOM 710 C CA . LEU A 1 91 ? 1.535 -4.248 20.564 1.00 86.38 91 LEU A CA 1
ATOM 711 C C . LEU A 1 91 ? 2.591 -3.577 19.681 1.00 86.38 91 LEU A C 1
ATOM 713 O O . LEU A 1 91 ? 2.351 -3.318 18.505 1.00 86.38 91 LEU A O 1
ATOM 717 N N . GLY A 1 92 ? 3.769 -3.296 20.247 1.00 83.31 92 GLY A N 1
ATOM 718 C CA . GLY A 1 92 ? 4.924 -2.792 19.490 1.00 83.31 92 GLY A CA 1
ATOM 719 C C . GLY A 1 92 ? 4.771 -1.377 18.910 1.00 83.31 92 GLY A C 1
ATOM 720 O O . GLY A 1 92 ? 5.479 -1.026 17.967 1.00 83.31 92 GLY A O 1
ATOM 721 N N . ILE A 1 93 ? 3.863 -0.550 19.444 1.00 81.12 93 ILE A N 1
ATOM 722 C CA . ILE A 1 93 ? 3.605 0.809 18.941 1.00 81.12 93 ILE A CA 1
ATOM 723 C C . ILE A 1 93 ? 4.461 1.835 19.694 1.00 81.12 93 ILE A C 1
ATOM 725 O O . ILE A 1 93 ? 4.201 2.176 20.847 1.00 81.12 93 ILE A O 1
ATOM 729 N N . GLY A 1 94 ? 5.491 2.350 19.019 1.00 75.19 94 GLY A N 1
ATOM 730 C CA . GLY A 1 94 ? 6.357 3.412 19.537 1.00 75.19 94 GLY A CA 1
ATOM 731 C C . GLY A 1 94 ? 5.795 4.836 19.361 1.00 75.19 94 GLY A C 1
ATOM 732 O O . GLY A 1 94 ? 4.821 5.052 18.636 1.00 75.19 94 GLY A O 1
ATOM 733 N N . PRO A 1 95 ? 6.455 5.855 19.943 1.00 70.25 95 PRO A N 1
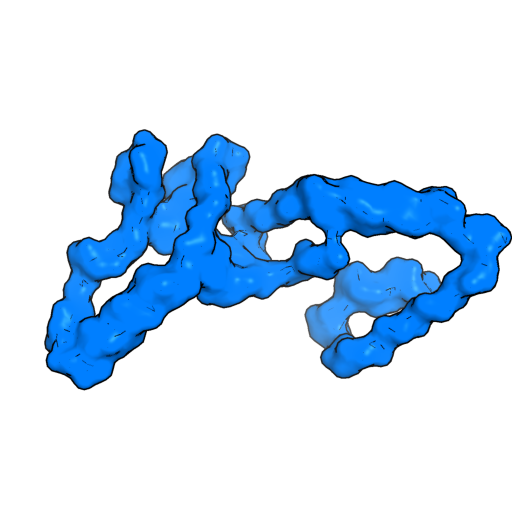ATOM 734 C CA . PRO A 1 95 ? 5.960 7.239 20.000 1.00 70.25 95 PRO A CA 1
ATOM 735 C C . PRO A 1 95 ? 5.865 7.952 18.641 1.00 70.25 95 PRO A C 1
ATOM 737 O O . PRO A 1 95 ? 5.251 9.010 18.546 1.00 70.25 95 PRO A O 1
ATOM 740 N N . ARG A 1 96 ? 6.447 7.389 17.576 1.00 70.75 96 ARG A N 1
ATOM 741 C CA . ARG A 1 96 ? 6.389 7.946 16.212 1.00 70.75 96 ARG A CA 1
ATOM 742 C C . ARG A 1 96 ? 5.063 7.670 15.491 1.00 70.75 96 ARG A C 1
ATOM 744 O O . ARG A 1 96 ? 4.871 8.163 14.386 1.00 70.75 96 ARG A O 1
ATOM 751 N N . ASN A 1 97 ? 4.165 6.874 16.077 1.00 64.75 97 ASN A N 1
ATOM 752 C CA . ASN A 1 97 ? 2.907 6.464 15.447 1.00 64.75 97 ASN A CA 1
ATOM 753 C C . ASN A 1 97 ? 1.682 6.958 16.236 1.00 64.75 97 ASN A C 1
ATOM 755 O O . ASN A 1 97 ? 0.812 6.182 16.628 1.00 64.75 97 ASN A O 1
ATOM 759 N N . GLN A 1 98 ? 1.625 8.274 16.466 1.00 61.22 98 GLN A N 1
ATOM 760 C CA . GLN A 1 98 ? 0.600 8.926 17.294 1.00 61.22 98 GLN A CA 1
ATOM 761 C C . GLN A 1 98 ? -0.831 8.738 16.773 1.00 61.22 98 GLN A C 1
ATOM 763 O O . GLN A 1 98 ? -1.756 8.736 17.571 1.00 61.22 98 GLN A O 1
ATOM 768 N N . MET A 1 99 ? -1.031 8.497 15.471 1.00 58.94 99 MET A N 1
ATOM 769 C CA . MET A 1 99 ? -2.373 8.259 14.915 1.00 58.94 99 MET A CA 1
ATOM 770 C C . MET A 1 99 ? -3.059 6.996 15.461 1.00 58.94 99 MET A C 1
ATOM 772 O O . MET A 1 99 ? -4.277 6.902 15.390 1.00 58.94 99 MET A O 1
ATOM 776 N N . ILE A 1 100 ? -2.302 6.039 16.015 1.00 58.06 100 ILE A N 1
ATOM 777 C CA . ILE A 1 100 ? -2.870 4.876 16.720 1.00 58.06 100 ILE A CA 1
ATOM 778 C C . ILE A 1 100 ? -2.960 5.133 18.229 1.00 58.06 100 ILE A C 1
ATOM 780 O O . ILE A 1 100 ? -3.867 4.627 18.875 1.00 58.06 100 ILE A O 1
ATOM 784 N N . LYS A 1 101 ? -2.029 5.927 18.772 1.00 53.94 101 LYS A N 1
ATOM 785 C CA . LYS A 1 101 ? -1.875 6.158 20.213 1.00 53.94 101 LYS A CA 1
ATOM 786 C C . LYS A 1 101 ? -2.802 7.240 20.774 1.00 53.94 101 LYS A C 1
ATOM 788 O O . LYS A 1 101 ? -3.150 7.197 21.940 1.00 53.94 101 LYS A O 1
ATOM 793 N N . ALA A 1 102 ? -3.161 8.241 19.977 1.00 60.47 102 ALA A N 1
ATOM 794 C CA . ALA A 1 102 ? -4.013 9.339 20.426 1.00 60.47 102 ALA A CA 1
ATOM 795 C C . ALA A 1 102 ? -5.493 8.940 20.604 1.00 60.47 102 ALA A C 1
ATOM 797 O O . ALA A 1 102 ? -6.090 9.404 21.566 1.00 60.47 102 ALA A O 1
ATOM 798 N N . PRO A 1 103 ? -6.098 8.084 19.751 1.00 59.69 103 PRO A N 1
ATOM 799 C CA . PRO A 1 103 ? -7.497 7.676 19.921 1.00 59.69 103 PRO A CA 1
ATOM 800 C C . PRO A 1 103 ? -7.755 6.695 21.078 1.00 59.69 103 PRO A C 1
ATOM 802 O O . PRO A 1 103 ? -8.912 6.446 21.400 1.00 59.69 103 PRO A O 1
ATOM 805 N N . SER A 1 104 ? -6.710 6.081 21.642 1.00 55.75 104 SER A N 1
ATOM 806 C CA . SER A 1 104 ? -6.791 5.126 22.758 1.00 55.75 104 SER A CA 1
ATOM 807 C C . SER A 1 104 ? -6.541 5.757 24.134 1.00 55.75 104 SER A C 1
ATOM 809 O O . SER A 1 104 ? -6.660 5.048 25.137 1.00 55.75 104 SER A O 1
ATOM 811 N N . MET A 1 105 ? -6.185 7.048 24.186 1.00 46.56 105 MET A N 1
ATOM 812 C CA . MET A 1 105 ? -5.999 7.816 25.426 1.00 46.56 105 MET A CA 1
ATOM 813 C C . MET A 1 105 ? -7.252 8.583 25.833 1.00 46.56 105 MET A C 1
ATOM 815 O O . MET A 1 105 ? -7.969 9.074 24.935 1.00 46.56 105 MET A O 1
#

Radius of gyration: 18.08 Å; chains: 1; bounding box: 44×24×47 Å

Organism: Lactobacillus helveticus (NCBI:txid1587)

pLDDT: mean 85.58, std 12.83, range [46.56, 98.0]